Protein AF-A0A183VHH7-F1 (afdb_monomer)

Solvent-accessible surface area (backbone atoms only — not comparable to full-atom values): 6720 Å² total; per-residue (Å²): 133,84,55,69,72,58,56,54,54,64,67,49,53,68,65,68,69,68,74,70,75,83,82,77,40,69,93,67,74,29,49,81,61,81,92,48,67,65,46,45,78,46,77,46,97,66,63,45,77,55,95,91,37,80,38,47,41,40,18,42,22,71,66,38,42,33,22,50,94,50,68,63,69,62,95,68,82,64,65,44,77,82,69,70,53,64,64,51,71,81,61,70,62,100,66,100,73,85,86,68,67,52,130

Structure (mmCIF, N/CA/C/O backbone):
data_AF-A0A183VHH7-F1
#
_entry.id   AF-A0A183VHH7-F1
#
loop_
_atom_site.group_PDB
_atom_site.id
_atom_site.type_symbol
_atom_site.label_atom_id
_atom_site.label_alt_id
_atom_site.label_comp_id
_atom_site.label_asym_id
_atom_site.label_entity_id
_atom_site.label_seq_id
_atom_site.pdbx_PDB_ins_code
_atom_site.Cartn_x
_atom_site.Cartn_y
_atom_site.Cartn_z
_atom_site.occupancy
_atom_site.B_iso_or_equiv
_atom_site.auth_seq_id
_atom_site.auth_comp_id
_atom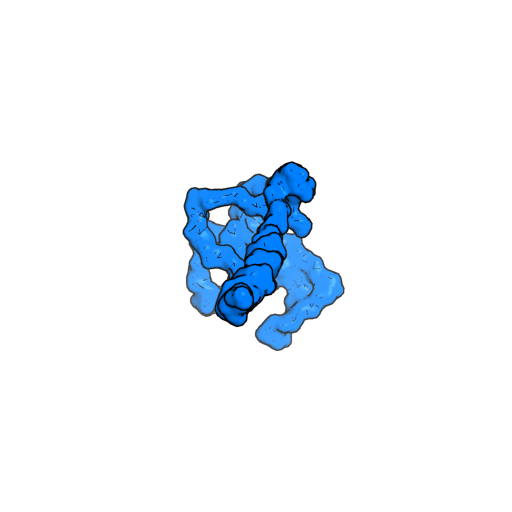_site.auth_asym_id
_atom_site.auth_atom_id
_atom_site.pdbx_PDB_model_num
ATOM 1 N N . MET A 1 1 ? 44.140 -36.915 10.347 1.00 62.25 1 MET A N 1
ATOM 2 C CA . MET A 1 1 ? 43.016 -36.505 11.218 1.00 62.25 1 MET A CA 1
ATOM 3 C C . MET A 1 1 ? 42.602 -35.110 10.780 1.00 62.25 1 MET A C 1
ATOM 5 O O . MET A 1 1 ? 43.419 -34.205 10.884 1.00 62.25 1 MET A O 1
ATOM 9 N N . LEU A 1 2 ? 41.421 -34.951 10.176 1.00 59.66 2 LEU A N 1
ATOM 10 C CA . LEU A 1 2 ? 40.955 -33.640 9.709 1.00 59.66 2 LEU A CA 1
ATOM 11 C C . LEU A 1 2 ? 40.644 -32.768 10.943 1.00 59.66 2 LEU A C 1
ATOM 13 O O . LEU A 1 2 ? 39.955 -33.252 11.844 1.00 59.66 2 LEU A O 1
ATOM 17 N N . PRO A 1 3 ? 41.158 -31.531 11.049 1.00 76.12 3 PRO A N 1
ATOM 18 C CA . PRO A 1 3 ? 40.925 -30.704 12.229 1.00 76.12 3 PRO A CA 1
ATOM 19 C C . PRO A 1 3 ? 39.436 -30.355 12.355 1.00 76.12 3 PRO A C 1
ATOM 21 O O . PRO A 1 3 ? 38.800 -29.964 11.381 1.00 76.12 3 PRO A O 1
ATOM 24 N N . TYR A 1 4 ? 38.894 -30.444 13.571 1.00 72.25 4 TYR A N 1
ATOM 25 C CA . TYR A 1 4 ? 37.475 -30.212 13.897 1.00 72.25 4 TYR A CA 1
ATOM 26 C C . TYR A 1 4 ? 36.905 -28.893 13.331 1.00 72.25 4 TYR A C 1
ATOM 28 O O . TYR A 1 4 ? 35.748 -28.828 12.927 1.00 72.25 4 TYR A O 1
ATOM 36 N N . ARG A 1 5 ? 37.743 -27.858 13.195 1.00 66.31 5 ARG A N 1
ATOM 37 C CA . ARG A 1 5 ? 37.385 -26.575 12.562 1.00 66.31 5 ARG A CA 1
ATOM 38 C C . ARG A 1 5 ? 37.021 -26.696 11.076 1.00 66.31 5 ARG A C 1
ATOM 40 O O . ARG A 1 5 ? 36.131 -25.994 10.614 1.00 66.31 5 ARG A O 1
ATOM 47 N N . VAL A 1 6 ? 37.681 -27.591 10.338 1.00 70.50 6 VAL A N 1
ATOM 48 C CA . VAL A 1 6 ? 37.395 -27.848 8.915 1.00 70.50 6 VAL A CA 1
ATOM 49 C C . VAL A 1 6 ? 36.092 -28.636 8.761 1.00 70.50 6 VAL A C 1
ATOM 51 O O . VAL A 1 6 ? 35.342 -28.392 7.823 1.00 70.50 6 VAL A O 1
ATOM 54 N N . LEU A 1 7 ? 35.777 -29.513 9.721 1.00 66.81 7 LEU A N 1
ATOM 55 C CA . LEU A 1 7 ? 34.509 -30.245 9.752 1.00 66.81 7 LEU A CA 1
ATOM 56 C C . LEU A 1 7 ? 33.309 -29.302 9.958 1.00 66.81 7 LEU A C 1
ATOM 58 O O . LEU A 1 7 ? 32.298 -29.449 9.282 1.00 66.81 7 LEU A O 1
ATOM 62 N N . ILE A 1 8 ? 33.442 -28.302 10.840 1.00 68.12 8 ILE A N 1
ATOM 63 C CA . ILE A 1 8 ? 32.396 -27.292 11.082 1.00 68.12 8 ILE A CA 1
ATOM 64 C C . ILE A 1 8 ? 32.142 -26.439 9.830 1.00 68.12 8 ILE A C 1
ATOM 66 O O . ILE A 1 8 ? 30.992 -26.204 9.470 1.00 68.12 8 ILE A O 1
ATOM 70 N N . LEU A 1 9 ? 33.200 -26.006 9.135 1.00 63.69 9 LEU A N 1
ATOM 71 C CA . LEU A 1 9 ? 33.065 -25.205 7.911 1.00 63.69 9 LEU A CA 1
ATOM 72 C C . LEU A 1 9 ? 32.412 -25.991 6.761 1.00 63.69 9 LEU A C 1
ATOM 74 O O . LEU A 1 9 ? 31.610 -25.428 6.021 1.00 63.69 9 LEU A O 1
ATOM 78 N N . LEU A 1 10 ? 32.696 -27.293 6.645 1.00 66.81 10 LEU A N 1
ATOM 79 C CA . LEU A 1 10 ? 32.041 -28.187 5.680 1.00 66.81 10 LEU A CA 1
ATOM 80 C C . LEU A 1 10 ? 30.560 -28.444 6.002 1.00 66.81 10 LEU A C 1
ATOM 82 O O . LEU A 1 10 ? 29.776 -28.668 5.087 1.00 66.81 10 LEU A O 1
ATOM 86 N N . PHE A 1 11 ? 30.166 -28.398 7.277 1.00 65.19 11 PHE A N 1
ATOM 87 C CA . PHE A 1 11 ? 28.766 -28.551 7.691 1.00 65.19 11 PHE A CA 1
ATOM 88 C C . PHE A 1 11 ? 27.926 -27.279 7.493 1.00 65.19 11 PHE A C 1
ATOM 90 O O . PHE A 1 11 ? 26.709 -27.370 7.357 1.00 65.19 11 PHE A O 1
ATOM 97 N N . LEU A 1 12 ? 28.555 -26.099 7.463 1.00 61.12 12 LEU A N 1
ATOM 98 C CA . LEU A 1 12 ? 27.876 -24.807 7.293 1.00 61.12 12 LEU A CA 1
ATOM 99 C C . LEU A 1 12 ? 27.722 -24.373 5.826 1.00 61.12 12 LEU A C 1
ATOM 101 O O . LEU A 1 12 ? 26.841 -23.571 5.525 1.00 61.12 12 LEU A O 1
ATOM 105 N N . SER A 1 13 ? 28.533 -24.898 4.902 1.00 61.06 13 SER A N 1
ATOM 106 C CA . SER A 1 13 ? 28.435 -24.561 3.476 1.00 61.06 13 SER A CA 1
ATOM 107 C C . SER A 1 13 ? 27.086 -24.899 2.814 1.00 61.06 13 SER A C 1
ATOM 109 O O . SER A 1 13 ? 26.627 -24.063 2.035 1.00 61.06 13 SER A O 1
ATOM 111 N N . PRO A 1 14 ? 26.382 -26.017 3.109 1.00 60.69 14 PRO A N 1
ATOM 112 C CA . PRO A 1 14 ? 25.078 -26.276 2.494 1.00 60.69 14 PRO A CA 1
ATOM 113 C C . PRO A 1 14 ? 23.961 -25.352 3.006 1.00 60.69 14 PRO A C 1
ATOM 115 O O . PRO A 1 14 ? 22.996 -25.138 2.280 1.00 60.69 14 PRO A O 1
ATOM 118 N N . LEU A 1 15 ? 24.083 -24.753 4.201 1.00 58.50 15 LEU A N 1
ATOM 119 C CA . LEU A 1 15 ? 23.105 -23.764 4.687 1.00 58.50 15 LEU A CA 1
ATOM 120 C C . LEU A 1 15 ? 23.189 -22.431 3.930 1.00 58.50 15 LEU A C 1
ATOM 122 O O . LEU A 1 15 ? 22.179 -21.751 3.788 1.00 58.50 15 LEU A O 1
ATOM 126 N N . ALA A 1 16 ? 24.367 -22.067 3.417 1.00 57.88 16 ALA A N 1
ATOM 127 C CA . ALA A 1 16 ? 24.545 -20.841 2.639 1.00 57.88 16 ALA A CA 1
ATOM 128 C C . ALA A 1 16 ? 23.930 -20.931 1.228 1.00 57.88 16 ALA A C 1
ATOM 130 O O . ALA A 1 16 ? 23.585 -19.904 0.652 1.00 57.88 16 ALA A O 1
ATOM 131 N N . TYR A 1 17 ? 23.754 -22.143 0.687 1.00 56.41 17 TYR A N 1
ATOM 132 C CA . TYR A 1 17 ? 23.139 -22.377 -0.627 1.00 56.41 17 TYR A CA 1
ATOM 133 C C . TYR A 1 17 ? 21.604 -22.400 -0.608 1.00 56.41 17 TYR A C 1
ATOM 135 O O . TYR A 1 17 ? 20.992 -22.473 -1.666 1.00 56.41 17 TYR A O 1
ATOM 143 N N . ALA A 1 18 ? 20.971 -22.333 0.567 1.00 56.66 18 ALA A N 1
ATOM 144 C CA . ALA A 1 18 ? 19.514 -22.410 0.693 1.00 56.66 18 ALA A CA 1
ATOM 145 C C . ALA A 1 18 ? 18.802 -21.045 0.617 1.00 56.66 18 ALA A C 1
ATOM 147 O O . ALA A 1 18 ? 17.577 -20.993 0.684 1.00 56.66 18 ALA A O 1
ATOM 148 N N . ALA A 1 19 ? 19.541 -19.941 0.480 1.00 54.84 19 ALA A N 1
ATOM 149 C CA . ALA A 1 19 ? 18.966 -18.613 0.280 1.00 54.84 19 ALA A CA 1
ATOM 150 C C . ALA A 1 19 ? 18.870 -18.292 -1.219 1.00 54.84 19 ALA A C 1
ATOM 152 O O . ALA A 1 19 ? 19.482 -17.342 -1.705 1.00 54.84 19 ALA A O 1
ATOM 153 N N . GLU A 1 20 ? 18.140 -19.115 -1.971 1.00 63.66 20 GLU A N 1
ATOM 154 C CA . GLU A 1 20 ? 17.766 -18.749 -3.333 1.00 63.66 20 GLU A CA 1
ATOM 155 C C . GLU A 1 20 ? 16.670 -17.682 -3.230 1.00 63.66 20 GLU A C 1
ATOM 157 O O . GLU A 1 20 ? 15.616 -17.905 -2.629 1.00 63.66 20 GLU A O 1
ATOM 162 N N . LEU A 1 21 ? 16.952 -16.476 -3.727 1.00 62.84 21 LEU A N 1
ATOM 163 C CA . LEU A 1 21 ? 15.930 -15.441 -3.823 1.00 62.84 21 LEU A CA 1
ATOM 164 C C . LEU A 1 21 ? 14.831 -15.960 -4.750 1.00 62.84 21 LEU A C 1
ATOM 166 O O . LEU A 1 21 ? 15.131 -16.491 -5.820 1.00 62.84 21 LEU A O 1
ATOM 170 N N . TYR A 1 22 ? 13.570 -15.792 -4.351 1.00 69.00 22 TYR A N 1
ATOM 171 C CA . TYR A 1 22 ? 12.455 -16.075 -5.247 1.00 69.00 22 TYR A CA 1
ATOM 172 C C . TYR A 1 22 ? 12.650 -15.283 -6.541 1.00 69.00 22 TYR A C 1
ATOM 174 O O . TYR A 1 22 ? 12.815 -14.060 -6.515 1.00 69.00 22 TYR A O 1
ATOM 182 N N . ARG A 1 23 ? 12.675 -16.002 -7.665 1.00 75.69 23 ARG A N 1
ATOM 183 C CA . ARG A 1 23 ? 12.723 -15.392 -8.993 1.00 75.69 23 ARG A CA 1
ATOM 184 C C . ARG A 1 23 ? 11.450 -14.565 -9.196 1.00 75.69 23 ARG A C 1
ATOM 186 O O . ARG A 1 23 ? 10.399 -14.911 -8.657 1.00 75.69 23 ARG A O 1
ATOM 193 N N . PHE A 1 24 ? 11.574 -13.473 -9.942 1.00 76.50 24 PHE A N 1
ATOM 194 C CA . PHE A 1 24 ? 10.483 -12.546 -10.229 1.00 76.50 24 PHE A CA 1
ATOM 195 C C . PHE A 1 24 ? 10.547 -12.071 -11.684 1.00 76.50 24 PHE A C 1
ATOM 197 O O . PHE A 1 24 ? 11.611 -12.114 -12.310 1.00 76.50 24 PHE A O 1
ATOM 204 N N . GLY A 1 25 ? 9.425 -11.569 -12.192 1.00 77.00 25 GLY A N 1
ATOM 205 C CA . GLY A 1 25 ? 9.301 -10.970 -13.520 1.00 77.00 25 GLY A CA 1
ATOM 206 C C . GLY A 1 25 ? 8.458 -11.800 -14.487 1.00 77.00 25 GLY A C 1
ATOM 207 O O . GLY A 1 25 ? 7.908 -12.841 -14.133 1.00 77.00 25 GLY A O 1
ATOM 208 N N . ALA A 1 26 ? 8.366 -11.337 -15.736 1.00 79.56 26 ALA A N 1
ATOM 209 C CA . ALA A 1 26 ? 7.505 -11.948 -16.754 1.00 79.56 26 ALA A CA 1
ATOM 210 C C . ALA A 1 26 ? 7.815 -13.439 -17.011 1.00 79.56 26 ALA A C 1
ATOM 212 O O . ALA A 1 26 ? 6.900 -14.218 -17.278 1.00 79.56 26 ALA A O 1
ATOM 213 N N . ASP A 1 27 ? 9.083 -13.848 -16.875 1.00 86.62 27 ASP A N 1
ATOM 214 C CA . ASP A 1 27 ? 9.518 -15.248 -17.010 1.00 86.62 27 ASP A CA 1
ATOM 215 C C . 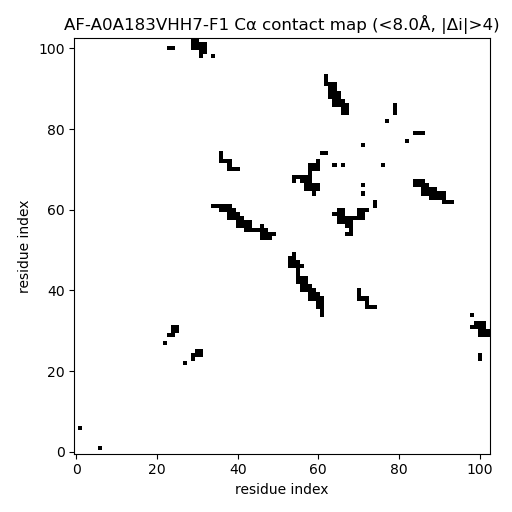ASP A 1 27 ? 8.940 -16.167 -15.916 1.00 86.62 27 ASP A C 1
ATOM 217 O O . ASP A 1 27 ? 8.845 -17.377 -16.112 1.00 86.62 27 ASP A O 1
ATOM 221 N N . GLU A 1 28 ? 8.526 -15.599 -14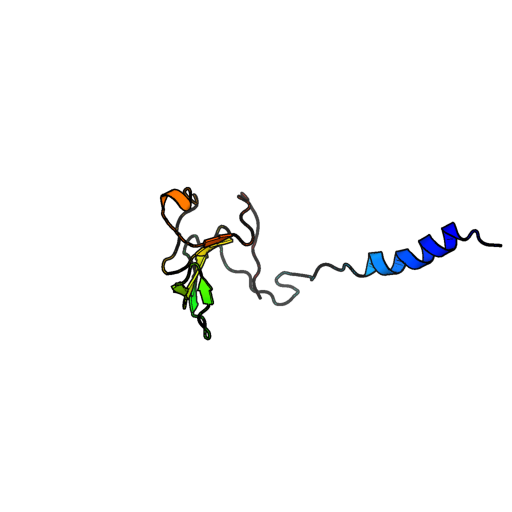.781 1.00 86.56 28 GLU A N 1
ATOM 222 C CA . GLU A 1 28 ? 7.925 -16.302 -13.640 1.00 86.56 28 GLU A CA 1
ATOM 223 C C . GLU A 1 28 ? 6.396 -16.117 -13.586 1.00 86.56 28 GLU A C 1
ATOM 225 O O . GLU A 1 28 ? 5.770 -16.382 -12.560 1.00 86.56 28 GLU A O 1
ATOM 230 N N . ALA A 1 29 ? 5.789 -15.682 -14.700 1.00 83.31 29 ALA A N 1
ATOM 231 C CA . ALA A 1 29 ? 4.362 -15.375 -14.842 1.00 83.31 29 ALA A CA 1
ATOM 232 C C . ALA A 1 29 ? 3.845 -14.247 -13.927 1.00 83.31 29 ALA A C 1
ATOM 234 O O . ALA A 1 29 ? 2.634 -14.123 -13.731 1.00 83.31 29 ALA A O 1
ATOM 235 N N . ASP A 1 30 ? 4.738 -13.404 -13.404 1.00 77.06 30 ASP A N 1
ATOM 236 C CA . ASP A 1 30 ? 4.334 -12.204 -12.680 1.00 77.06 30 ASP A CA 1
ATOM 237 C C . ASP A 1 30 ? 3.803 -11.144 -13.662 1.00 77.06 30 ASP A C 1
ATOM 239 O O . ASP A 1 30 ? 4.256 -11.031 -14.809 1.00 77.06 30 ASP A O 1
ATOM 243 N N . GLN A 1 31 ? 2.845 -10.334 -13.211 1.00 72.12 31 GLN A N 1
ATOM 244 C CA . GLN A 1 31 ? 2.265 -9.276 -14.032 1.00 72.12 31 GLN A CA 1
ATOM 245 C C . GLN A 1 31 ? 3.093 -7.989 -13.917 1.00 72.12 31 GLN A C 1
ATOM 247 O O . GLN A 1 31 ? 3.264 -7.443 -12.824 1.00 72.12 31 GLN A O 1
ATOM 252 N N . GLU A 1 32 ? 3.562 -7.462 -15.054 1.00 68.75 32 GLU A N 1
ATOM 253 C CA . GLU A 1 32 ? 4.066 -6.089 -15.126 1.00 68.75 32 GLU A CA 1
ATOM 254 C C . GLU A 1 32 ? 2.878 -5.122 -15.162 1.00 68.75 32 GLU A C 1
ATOM 256 O O . GLU A 1 32 ? 2.024 -5.184 -16.052 1.00 68.75 32 GLU A O 1
ATOM 261 N N . ILE A 1 33 ? 2.814 -4.227 -14.179 1.00 66.81 33 ILE A N 1
ATOM 262 C CA . ILE A 1 33 ? 1.786 -3.190 -14.105 1.00 66.81 33 ILE A CA 1
ATOM 263 C C . ILE A 1 33 ? 2.425 -1.877 -14.543 1.00 66.81 33 ILE A C 1
ATOM 265 O O . ILE A 1 33 ? 3.444 -1.459 -13.992 1.00 66.81 33 ILE A O 1
ATOM 269 N N . SER A 1 34 ? 1.834 -1.217 -15.545 1.00 68.56 34 SER A N 1
ATOM 270 C CA . SER A 1 34 ? 2.286 0.114 -15.955 1.00 68.56 34 SER A CA 1
ATOM 271 C C . SER A 1 34 ? 2.245 1.061 -14.763 1.00 68.56 34 SER A C 1
ATOM 273 O O . SER A 1 34 ? 1.238 1.128 -14.058 1.00 68.56 34 SER A O 1
ATOM 275 N N . PHE A 1 35 ? 3.332 1.804 -14.559 1.00 68.25 35 PHE A N 1
ATOM 276 C CA . PHE A 1 35 ? 3.391 2.789 -13.490 1.00 68.25 35 PHE A CA 1
ATOM 277 C C . PHE A 1 35 ? 2.223 3.774 -13.621 1.00 68.25 35 PHE A C 1
ATOM 279 O O . PHE A 1 35 ? 2.077 4.447 -14.644 1.00 68.25 35 PHE A O 1
ATOM 286 N N . SER A 1 36 ? 1.415 3.865 -12.570 1.00 68.88 36 SER A N 1
ATOM 287 C CA . SER A 1 36 ? 0.395 4.892 -12.414 1.00 68.88 36 SER A CA 1
ATOM 288 C C . SER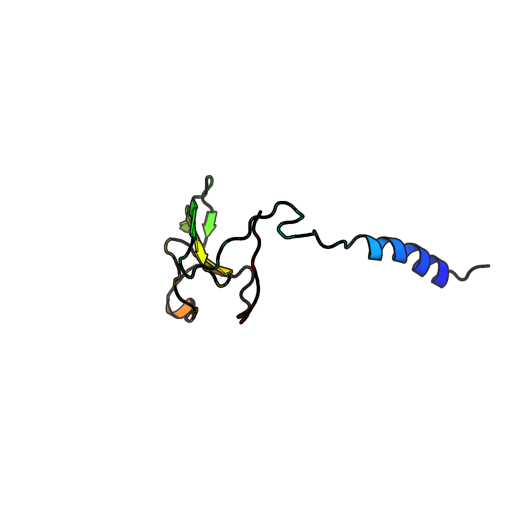 A 1 36 ? 0.597 5.577 -11.074 1.00 68.88 36 SER A C 1
ATOM 290 O O . SER A 1 36 ? 0.873 4.917 -10.079 1.00 68.88 36 SER A O 1
ATOM 292 N N . ASN A 1 37 ? 0.433 6.900 -11.049 1.00 68.44 37 ASN A N 1
ATOM 293 C CA . ASN A 1 37 ? 0.344 7.652 -9.797 1.00 68.44 37 ASN A CA 1
ATOM 294 C C . ASN A 1 37 ? -1.027 7.492 -9.126 1.00 68.44 37 ASN A C 1
ATOM 296 O O . ASN A 1 37 ? -1.215 7.988 -8.012 1.00 68.44 37 ASN A O 1
ATOM 300 N N . ASP A 1 38 ? -1.972 6.836 -9.802 1.00 71.94 38 ASP A N 1
ATOM 301 C CA . ASP A 1 38 ? -3.288 6.574 -9.255 1.00 71.94 38 ASP A CA 1
ATOM 302 C C . ASP A 1 38 ? -3.189 5.477 -8.186 1.00 71.94 38 ASP A C 1
ATOM 304 O O . ASP A 1 38 ? -2.670 4.388 -8.446 1.00 71.94 38 ASP A O 1
ATOM 308 N N . PRO A 1 39 ? -3.675 5.746 -6.972 1.00 68.88 39 PRO A N 1
ATOM 309 C CA . PRO A 1 39 ? -3.709 4.757 -5.911 1.00 68.88 39 PRO A CA 1
ATOM 310 C C . PRO A 1 39 ? -4.716 3.650 -6.241 1.00 68.88 39 PRO A C 1
ATOM 312 O O . PRO A 1 39 ? -5.838 3.922 -6.671 1.00 68.88 39 PRO A O 1
ATOM 315 N N . SER A 1 40 ? -4.321 2.400 -6.005 1.00 75.75 40 SER A N 1
ATOM 316 C CA . SER A 1 40 ? -5.176 1.223 -6.199 1.00 75.75 40 SER A CA 1
ATOM 317 C C . SER A 1 40 ? -5.866 0.843 -4.892 1.00 75.75 40 SER A C 1
ATOM 319 O O . SER A 1 40 ? -5.228 0.874 -3.840 1.00 75.75 40 SER A O 1
ATOM 321 N N . ALA A 1 41 ? -7.149 0.483 -4.949 1.00 81.50 41 ALA A N 1
ATOM 322 C CA . ALA A 1 41 ? -7.934 0.072 -3.788 1.00 81.50 41 ALA A CA 1
ATOM 323 C C . ALA A 1 41 ? -8.148 -1.447 -3.779 1.00 81.50 41 ALA A C 1
ATOM 325 O O . ALA A 1 41 ? -8.515 -2.035 -4.797 1.00 81.50 41 ALA A O 1
ATOM 326 N N . VAL A 1 42 ? -7.958 -2.070 -2.618 1.00 83.75 42 VAL A N 1
ATOM 327 C CA . VAL A 1 42 ? -8.222 -3.490 -2.375 1.00 83.75 42 VAL A CA 1
ATOM 328 C C . VAL A 1 42 ? -9.196 -3.611 -1.211 1.00 83.75 42 VAL A C 1
ATOM 330 O O . VAL A 1 42 ? -8.895 -3.190 -0.093 1.00 83.75 42 VAL A O 1
ATOM 333 N N . THR A 1 43 ? -10.362 -4.199 -1.467 1.00 87.75 43 THR A N 1
ATOM 334 C CA . THR A 1 43 ? -11.330 -4.541 -0.421 1.00 87.75 43 THR A CA 1
ATOM 335 C C . THR A 1 43 ? -10.884 -5.806 0.306 1.00 87.75 43 THR A C 1
ATOM 337 O O . THR A 1 43 ? -10.445 -6.769 -0.321 1.00 87.75 43 THR A O 1
ATOM 340 N N . LEU A 1 44 ? -10.994 -5.803 1.631 1.00 84.56 44 LEU A N 1
ATOM 341 C CA . LEU A 1 44 ? -10.651 -6.933 2.484 1.00 84.56 44 LEU A CA 1
ATOM 342 C C . LEU A 1 44 ? -11.896 -7.761 2.806 1.00 84.56 44 LEU A C 1
ATOM 344 O O . LEU A 1 44 ? -12.885 -7.224 3.302 1.00 84.56 44 LEU A O 1
ATOM 348 N N . ASP A 1 45 ? -11.813 -9.079 2.615 1.00 88.50 45 ASP A N 1
ATOM 349 C CA . ASP A 1 45 ? -12.876 -10.008 3.030 1.00 88.50 45 ASP A CA 1
ATOM 350 C C . ASP A 1 45 ? -13.046 -10.040 4.556 1.00 88.50 45 ASP A C 1
ATOM 352 O O . ASP A 1 45 ? -14.150 -10.210 5.077 1.00 88.50 45 ASP A O 1
ATOM 356 N N . VAL A 1 46 ? -11.937 -9.869 5.282 1.00 91.25 46 VAL A N 1
ATOM 357 C CA . VAL A 1 46 ? -11.905 -9.779 6.742 1.00 91.25 46 VAL A CA 1
ATOM 358 C C . VAL A 1 46 ? -11.304 -8.429 7.133 1.00 91.25 46 VAL A C 1
ATOM 360 O O . VAL A 1 46 ? -10.131 -8.188 6.838 1.00 91.25 46 VAL A O 1
ATOM 363 N N . PRO A 1 47 ? -12.069 -7.558 7.816 1.00 88.69 47 PRO A N 1
ATOM 364 C CA . PRO A 1 47 ? -11.563 -6.290 8.323 1.00 88.69 47 PRO A CA 1
ATOM 365 C C . PRO A 1 47 ? -10.345 -6.455 9.229 1.00 88.69 47 PRO A C 1
ATOM 367 O O . PRO A 1 47 ? -10.306 -7.344 10.084 1.00 88.69 47 PRO A O 1
ATOM 370 N N . ILE A 1 48 ? -9.382 -5.546 9.101 1.00 88.69 48 ILE A N 1
ATOM 371 C CA . ILE A 1 48 ? -8.245 -5.440 10.020 1.00 88.69 48 ILE A CA 1
ATOM 372 C C . ILE A 1 48 ? -8.554 -4.338 11.031 1.00 88.69 48 ILE A C 1
ATOM 374 O O . ILE A 1 48 ? -9.061 -3.281 10.665 1.00 88.69 48 ILE A O 1
ATOM 378 N N . ILE A 1 49 ? -8.230 -4.560 12.306 1.00 88.88 49 ILE A N 1
ATOM 379 C CA . ILE A 1 49 ? -8.304 -3.507 13.323 1.00 88.88 49 ILE A CA 1
ATOM 380 C C . ILE A 1 49 ? -6.969 -2.763 13.358 1.00 88.88 49 ILE A C 1
ATOM 382 O O . ILE A 1 49 ? -5.936 -3.354 13.674 1.00 88.88 49 ILE A O 1
ATOM 386 N N . TYR A 1 50 ? -6.989 -1.468 13.050 1.00 83.69 50 TYR A N 1
ATOM 387 C CA . TYR A 1 50 ? -5.819 -0.594 13.074 1.00 83.69 50 TYR A CA 1
ATOM 388 C C . TYR A 1 50 ? -6.157 0.696 13.820 1.00 83.69 50 TYR A C 1
ATOM 390 O O . TYR A 1 50 ? -7.161 1.332 13.518 1.00 83.69 50 TYR A O 1
ATOM 398 N N . PHE A 1 51 ? -5.343 1.058 14.819 1.00 85.75 51 PHE A N 1
ATOM 399 C CA . PHE A 1 51 ? -5.645 2.144 15.768 1.00 85.75 51 PHE A CA 1
ATOM 400 C C . PHE A 1 51 ? -7.078 2.091 16.323 1.00 85.75 51 PHE A C 1
ATOM 402 O O . PHE A 1 51 ? -7.771 3.098 16.369 1.00 85.75 51 PHE A O 1
ATOM 409 N N . GLU A 1 52 ? -7.517 0.898 16.738 1.00 88.25 52 GLU A N 1
ATOM 410 C CA . GLU A 1 52 ? -8.858 0.655 17.304 1.00 88.25 52 GLU A CA 1
ATOM 411 C C . GLU A 1 52 ? -10.027 0.893 16.327 1.00 88.25 52 GLU A C 1
ATOM 413 O O . GLU A 1 52 ? -11.189 0.750 16.703 1.00 88.25 52 GLU A O 1
ATOM 418 N N . GLU A 1 53 ? -9.738 1.157 15.053 1.00 87.50 53 GLU A N 1
ATOM 419 C CA . GLU A 1 53 ? -10.727 1.314 13.993 1.00 87.50 53 GLU A CA 1
ATOM 420 C C . GLU A 1 53 ? -10.717 0.106 13.048 1.00 87.50 53 GLU A C 1
ATOM 422 O O . GLU A 1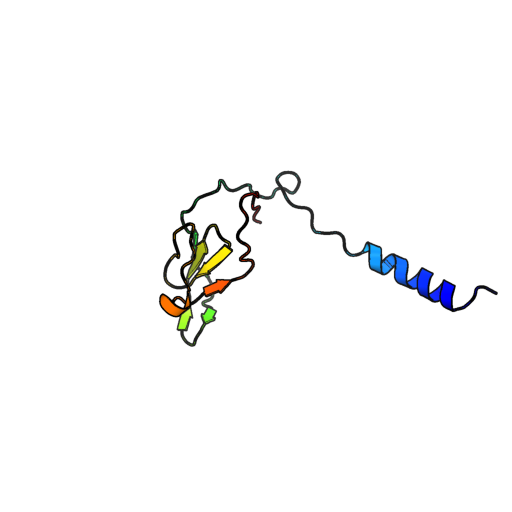 53 ? -9.662 -0.424 12.691 1.00 87.50 53 GLU A O 1
ATOM 427 N N . ALA A 1 54 ? -11.904 -0.332 12.624 1.00 91.06 54 ALA A N 1
ATOM 428 C CA . ALA A 1 54 ? -12.046 -1.388 11.627 1.00 91.06 54 ALA A CA 1
ATOM 429 C C . ALA A 1 54 ? -11.799 -0.831 10.220 1.00 91.06 54 ALA A C 1
ATOM 431 O O . ALA A 1 54 ? -12.498 0.078 9.775 1.00 91.06 54 ALA A O 1
ATOM 432 N N . GLN A 1 55 ? -10.820 -1.402 9.523 1.00 89.81 55 GLN A N 1
ATOM 433 C CA . GLN A 1 55 ? -10.433 -1.029 8.169 1.00 89.81 55 GLN A CA 1
ATOM 434 C C . GLN A 1 55 ? -10.796 -2.157 7.203 1.00 89.81 55 GLN A C 1
ATOM 436 O O . GLN A 1 55 ? -10.314 -3.284 7.337 1.00 89.81 55 GLN A O 1
ATOM 441 N N . ASN A 1 56 ? -11.640 -1.840 6.221 1.00 91.44 56 ASN A N 1
ATOM 442 C CA . ASN A 1 56 ? -12.179 -2.810 5.257 1.00 91.44 56 ASN A CA 1
ATOM 443 C C . ASN A 1 56 ? -11.580 -2.632 3.855 1.00 91.44 56 ASN A C 1
ATOM 445 O O . ASN A 1 56 ? -11.847 -3.427 2.958 1.00 91.44 56 ASN A O 1
ATOM 449 N N . GLU A 1 57 ? -10.796 -1.575 3.662 1.00 89.38 57 GLU A N 1
ATOM 450 C CA . GLU A 1 57 ? -10.178 -1.219 2.393 1.00 89.38 57 GLU A CA 1
ATOM 451 C C . GLU A 1 57 ? -8.740 -0.767 2.631 1.00 89.38 57 GLU A C 1
ATOM 453 O O . GLU A 1 57 ? -8.450 -0.013 3.567 1.00 89.38 57 GLU A O 1
ATOM 458 N N . LEU A 1 58 ? -7.854 -1.231 1.757 1.00 87.25 58 LEU A N 1
ATOM 459 C CA . LEU A 1 58 ? -6.468 -0.803 1.665 1.00 87.25 58 LEU A CA 1
ATOM 460 C C . LEU A 1 58 ? -6.281 -0.013 0.380 1.00 87.25 58 LEU A C 1
ATOM 462 O O . LEU A 1 58 ? -6.726 -0.443 -0.682 1.00 87.25 58 LEU A O 1
ATOM 466 N N . PHE A 1 59 ? -5.557 1.093 0.462 1.00 84.06 59 PHE A N 1
ATOM 467 C CA . PHE A 1 59 ? -5.113 1.839 -0.704 1.00 84.06 59 PHE A CA 1
ATOM 468 C C . PHE A 1 59 ? -3.603 1.710 -0.827 1.00 84.06 59 PHE A C 1
ATOM 470 O O . PHE A 1 59 ? -2.884 1.994 0.125 1.00 84.06 59 PHE A O 1
ATOM 477 N N . ILE A 1 60 ? -3.120 1.293 -1.991 1.00 79.31 60 ILE A N 1
ATOM 478 C CA . ILE A 1 60 ? -1.693 1.160 -2.280 1.00 79.31 60 ILE A CA 1
ATOM 479 C C . ILE A 1 60 ? -1.310 2.282 -3.234 1.00 79.31 60 ILE A C 1
ATOM 481 O O . ILE A 1 60 ? -1.812 2.355 -4.358 1.00 79.31 60 ILE A O 1
ATOM 485 N N . SER A 1 61 ? -0.433 3.170 -2.781 1.00 75.31 61 SER A N 1
ATOM 486 C CA . SER A 1 61 ? 0.141 4.217 -3.620 1.00 75.31 61 SER A CA 1
ATOM 487 C C . SER A 1 61 ? 1.332 3.692 -4.428 1.00 75.31 61 SER A C 1
ATOM 489 O O . SER A 1 61 ? 2.018 2.740 -4.046 1.00 75.31 61 SER A O 1
ATOM 491 N N . ALA A 1 62 ? 1.645 4.386 -5.521 1.00 70.81 62 ALA A N 1
ATOM 492 C CA . ALA A 1 62 ? 2.768 4.065 -6.404 1.00 70.81 62 ALA A CA 1
ATOM 493 C C . ALA A 1 62 ? 4.149 4.090 -5.716 1.00 70.81 62 ALA A C 1
ATOM 495 O O . ALA A 1 62 ? 5.104 3.493 -6.201 1.00 70.81 62 ALA A O 1
ATOM 496 N N . ASN A 1 63 ? 4.264 4.782 -4.579 1.00 69.88 63 ASN A N 1
ATOM 497 C CA . ASN A 1 63 ? 5.482 4.874 -3.769 1.00 69.88 63 ASN A CA 1
ATOM 498 C C . ASN A 1 63 ? 5.523 3.866 -2.601 1.00 69.88 63 ASN A C 1
ATOM 500 O O . ASN A 1 63 ? 6.378 3.980 -1.723 1.00 69.88 63 ASN A O 1
ATOM 504 N N . GLY A 1 64 ? 4.620 2.879 -2.587 1.00 71.12 64 GLY A N 1
ATOM 505 C CA . GLY A 1 64 ? 4.650 1.759 -1.641 1.00 71.12 64 GLY A CA 1
ATOM 506 C C . GLY A 1 64 ? 4.061 2.059 -0.261 1.00 71.12 64 GLY A C 1
ATOM 507 O O . GLY A 1 64 ? 4.268 1.278 0.673 1.00 71.12 64 GLY A O 1
ATOM 508 N N . VAL A 1 65 ? 3.335 3.172 -0.110 1.00 76.69 65 VAL A N 1
ATOM 509 C CA . VAL A 1 65 ? 2.566 3.464 1.104 1.00 76.69 65 VAL A CA 1
ATOM 510 C C . VAL A 1 65 ? 1.219 2.753 1.016 1.00 76.69 65 VAL A C 1
ATOM 512 O O . VAL A 1 65 ? 0.494 2.885 0.030 1.00 76.69 65 VAL A O 1
ATOM 515 N N . VAL A 1 66 ? 0.876 2.008 2.065 1.00 81.94 66 VAL A N 1
ATOM 516 C CA . VAL A 1 66 ? -0.450 1.408 2.223 1.00 81.94 66 VAL A CA 1
ATOM 517 C C . VAL A 1 66 ? -1.246 2.277 3.187 1.00 81.94 66 VAL A C 1
ATOM 519 O O . VAL A 1 66 ? -0.862 2.392 4.346 1.00 81.94 66 VAL A O 1
ATOM 522 N N . SER A 1 67 ? -2.330 2.903 2.739 1.00 83.25 67 SER A N 1
ATOM 523 C CA . SER A 1 67 ? -3.204 3.731 3.577 1.00 83.25 67 SER A CA 1
ATOM 524 C C . SER A 1 67 ? -4.579 3.107 3.774 1.00 83.25 67 SER A C 1
ATOM 526 O O . SER A 1 67 ? -5.001 2.227 3.024 1.00 83.25 67 SER A O 1
ATOM 528 N N . PHE A 1 68 ? -5.284 3.582 4.797 1.00 86.81 68 PHE A N 1
ATOM 529 C CA . PHE A 1 68 ? -6.631 3.131 5.135 1.00 86.81 68 PHE A CA 1
ATOM 530 C C . PHE A 1 68 ? -7.663 4.246 4.941 1.00 86.81 68 PHE A C 1
ATOM 532 O O . PHE A 1 68 ? -7.352 5.426 5.124 1.00 86.81 68 PHE A O 1
ATOM 539 N N . GLY A 1 69 ? -8.892 3.877 4.566 1.00 78.69 69 GLY A N 1
ATOM 540 C CA . GLY A 1 69 ? -10.058 4.768 4.454 1.00 78.69 69 GLY A CA 1
ATOM 541 C C . GLY A 1 69 ? -10.026 5.783 3.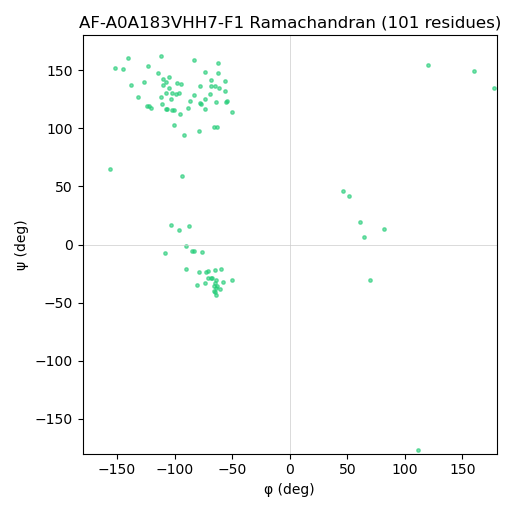303 1.00 78.69 69 GLY A C 1
ATOM 542 O O . GLY A 1 69 ? -11.075 6.127 2.762 1.00 78.69 69 GLY A O 1
ATOM 543 N N . ARG A 1 70 ? -8.843 6.254 2.894 1.00 80.94 70 ARG A N 1
ATOM 544 C CA . ARG A 1 70 ? -8.655 7.095 1.711 1.00 80.94 70 ARG A CA 1
ATOM 545 C C . ARG A 1 70 ? -7.331 6.803 1.002 1.00 80.94 70 ARG A C 1
ATOM 547 O O . ARG A 1 70 ? -6.342 6.469 1.665 1.00 80.94 70 ARG A O 1
ATOM 554 N N . PRO A 1 71 ? -7.276 7.015 -0.319 1.00 80.31 71 PRO A N 1
ATOM 555 C CA . PRO A 1 71 ? -6.029 6.970 -1.058 1.00 80.31 71 PRO A CA 1
ATOM 556 C C . PRO A 1 71 ? -5.093 8.130 -0.700 1.00 80.31 71 PRO A C 1
ATOM 558 O O . PRO A 1 71 ? -5.532 9.275 -0.573 1.00 80.31 71 PRO A O 1
ATOM 561 N N . ILE A 1 72 ? -3.790 7.850 -0.622 1.00 75.94 72 ILE A N 1
ATOM 562 C CA . ILE A 1 72 ? -2.739 8.876 -0.645 1.00 75.94 72 ILE A CA 1
ATOM 563 C C . ILE A 1 72 ? -2.242 8.994 -2.087 1.00 75.94 72 ILE A C 1
ATOM 565 O O . ILE A 1 72 ? -1.644 8.062 -2.622 1.00 75.94 72 ILE A O 1
ATOM 569 N N . ALA A 1 73 ? -2.511 10.135 -2.719 1.00 67.88 73 ALA A N 1
ATOM 570 C CA . ALA A 1 73 ? -2.088 10.423 -4.086 1.00 67.88 73 ALA A CA 1
ATOM 571 C C . ALA A 1 73 ? -0.917 11.413 -4.104 1.00 67.88 73 ALA A C 1
ATOM 573 O O . ALA A 1 73 ? -0.885 12.365 -3.323 1.00 67.88 73 ALA A O 1
ATOM 574 N N . GLY A 1 74 ? -0.003 11.226 -5.056 1.00 63.97 74 GLY A N 1
ATOM 575 C CA . GLY A 1 74 ? 1.062 12.178 -5.367 1.00 63.97 74 GLY A CA 1
ATOM 576 C C . GLY A 1 74 ? 2.482 11.619 -5.203 1.00 63.9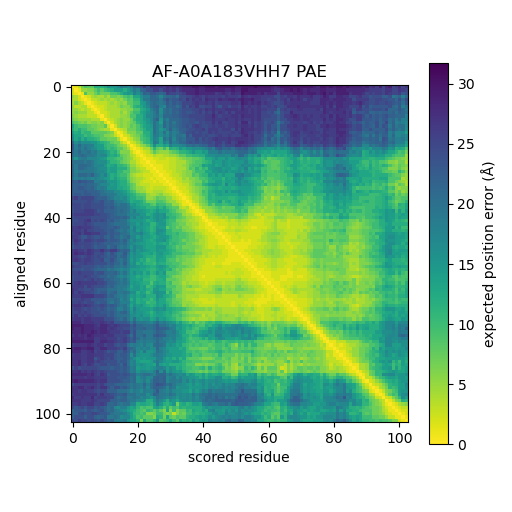7 74 GLY A C 1
ATOM 577 O O . GLY A 1 74 ? 2.700 10.682 -4.433 1.00 63.97 74 GLY A O 1
ATOM 578 N N . PRO A 1 75 ? 3.457 12.194 -5.933 1.00 56.91 75 PRO A N 1
ATOM 579 C CA . PRO A 1 75 ? 4.856 11.760 -5.896 1.00 56.91 75 PRO A CA 1
ATOM 580 C C . PRO A 1 75 ? 5.519 12.053 -4.543 1.00 56.91 75 PRO A C 1
ATOM 582 O O . PRO A 1 75 ? 6.401 11.312 -4.115 1.00 56.91 75 PRO A O 1
ATOM 585 N N . ASP A 1 76 ? 5.048 13.092 -3.851 1.00 60.81 76 ASP A N 1
ATOM 586 C CA . ASP A 1 76 ? 5.552 13.519 -2.553 1.00 60.81 76 ASP A CA 1
ATOM 587 C C . ASP A 1 76 ? 4.620 13.019 -1.447 1.00 60.81 76 ASP A C 1
ATOM 589 O O . ASP A 1 76 ? 3.555 13.596 -1.205 1.00 60.81 76 ASP A O 1
ATOM 593 N N . VAL A 1 77 ? 5.027 11.962 -0.739 1.00 59.62 77 VAL A N 1
ATOM 594 C CA . VAL A 1 77 ? 4.398 11.619 0.544 1.00 59.62 77 VAL A CA 1
ATOM 595 C C . VAL A 1 77 ? 4.718 12.757 1.508 1.00 59.62 77 VAL A C 1
ATOM 597 O O . VAL A 1 77 ? 5.830 12.858 2.032 1.00 59.62 77 VAL A O 1
ATOM 600 N N . LYS A 1 78 ? 3.756 13.656 1.726 1.00 63.47 78 LYS A N 1
ATOM 601 C CA . LYS A 1 78 ? 3.857 14.650 2.797 1.00 63.47 78 LYS A CA 1
ATOM 602 C C . LYS A 1 78 ? 3.919 13.927 4.140 1.00 63.47 78 LYS A C 1
ATOM 604 O O . LYS A 1 78 ? 3.482 12.787 4.269 1.00 63.47 78 LYS A O 1
ATOM 609 N N . ASN A 1 79 ? 4.482 14.594 5.146 1.00 68.06 79 ASN A N 1
ATOM 610 C CA . ASN A 1 79 ? 4.594 14.041 6.492 1.00 68.06 79 ASN A CA 1
ATO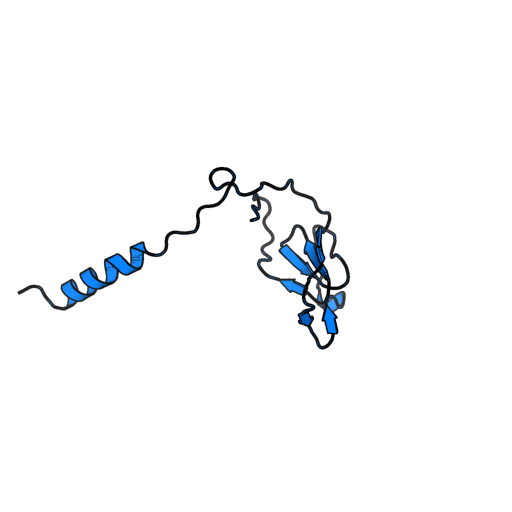M 611 C C . ASN A 1 79 ? 3.226 13.491 6.965 1.00 68.06 79 ASN A C 1
ATOM 613 O O . ASN A 1 79 ? 2.272 14.251 7.134 1.00 68.06 79 ASN A O 1
ATOM 617 N N . LEU A 1 80 ? 3.147 12.167 7.144 1.00 68.62 80 LEU A N 1
ATOM 618 C CA . LEU A 1 80 ? 1.894 11.449 7.403 1.00 68.62 80 LEU A CA 1
ATOM 619 C C . LEU A 1 80 ? 1.248 11.853 8.736 1.00 68.62 80 LEU A C 1
ATOM 621 O O . LEU A 1 80 ? 0.020 11.902 8.827 1.00 68.62 80 LEU A O 1
ATOM 625 N N . ASP A 1 81 ? 2.060 12.231 9.730 1.00 68.25 81 ASP A N 1
ATOM 626 C CA . ASP A 1 81 ? 1.573 12.741 11.017 1.00 68.25 81 ASP A CA 1
ATOM 627 C C . ASP A 1 81 ? 0.854 14.083 10.843 1.00 68.25 81 ASP A C 1
ATOM 629 O O . ASP A 1 81 ? -0.195 14.326 11.442 1.00 68.25 81 ASP A O 1
ATOM 633 N N . THR A 1 82 ? 1.387 14.950 9.976 1.00 70.38 82 THR A N 1
ATOM 634 C CA . THR A 1 82 ? 0.782 16.253 9.662 1.00 70.38 82 THR A CA 1
ATOM 635 C C . THR A 1 82 ? -0.576 16.075 8.989 1.00 70.38 82 THR A C 1
ATOM 637 O O . THR A 1 82 ? -1.510 16.826 9.267 1.00 70.38 82 THR A O 1
ATOM 640 N N . GLU A 1 83 ? -0.711 15.060 8.135 1.00 69.56 83 GLU A N 1
ATOM 641 C CA . GLU A 1 83 ? -1.963 14.763 7.435 1.00 69.56 83 GLU A CA 1
ATOM 642 C C . GLU A 1 83 ? -2.946 13.907 8.242 1.00 69.56 83 GLU A C 1
ATOM 644 O O . GLU A 1 83 ? -4.083 13.711 7.798 1.00 69.56 83 GLU A O 1
ATOM 649 N N . ARG A 1 84 ? -2.530 13.435 9.428 1.00 72.00 84 ARG A N 1
ATOM 650 C CA . ARG A 1 84 ? -3.277 12.497 10.279 1.00 72.00 84 ARG A CA 1
ATOM 651 C C . ARG A 1 84 ? -3.735 11.264 9.502 1.00 72.00 84 ARG A C 1
ATOM 653 O O . ARG A 1 84 ? -4.877 10.827 9.636 1.00 72.00 84 ARG A O 1
ATOM 660 N N . THR A 1 85 ? -2.855 10.736 8.657 1.00 70.81 85 THR A N 1
ATOM 661 C CA . THR A 1 85 ? -3.176 9.588 7.811 1.00 70.81 85 THR A CA 1
ATOM 662 C C . THR A 1 85 ? -2.564 8.322 8.391 1.00 70.81 85 THR A C 1
ATOM 664 O O . THR A 1 85 ? -1.346 8.167 8.430 1.00 70.81 85 THR A O 1
ATOM 667 N N . SER A 1 86 ? -3.429 7.396 8.795 1.00 73.38 86 SER A N 1
ATOM 668 C CA . SER A 1 86 ? -3.067 6.028 9.158 1.00 73.38 86 SER A CA 1
ATOM 669 C C . SER A 1 86 ? -2.513 5.277 7.945 1.00 73.38 86 SER A C 1
ATOM 671 O O . SER A 1 86 ? -3.200 5.161 6.925 1.00 73.38 86 SER A O 1
ATOM 673 N N . ALA A 1 87 ? -1.289 4.756 8.051 1.00 70.12 87 ALA A N 1
ATOM 674 C CA . ALA A 1 87 ? -0.642 4.022 6.969 1.00 70.12 87 ALA A CA 1
ATOM 675 C C . ALA A 1 87 ? 0.373 2.981 7.469 1.00 70.12 87 ALA A C 1
ATOM 677 O O . ALA A 1 87 ? 1.011 3.152 8.507 1.00 70.12 87 ALA A O 1
ATOM 678 N N . ILE A 1 88 ? 0.557 1.920 6.683 1.00 67.62 88 ILE A N 1
ATOM 679 C CA . ILE A 1 88 ? 1.636 0.942 6.815 1.00 67.62 88 ILE A CA 1
ATOM 680 C C . ILE A 1 88 ? 2.638 1.194 5.680 1.00 67.62 88 ILE A C 1
ATOM 682 O O . ILE A 1 88 ? 2.316 1.057 4.501 1.00 67.62 88 ILE A O 1
ATOM 686 N N . ALA A 1 89 ? 3.873 1.559 6.025 1.00 62.06 89 ALA A N 1
ATOM 687 C CA . ALA A 1 89 ? 4.955 1.739 5.059 1.00 62.06 89 ALA A CA 1
ATOM 688 C C . ALA A 1 89 ? 5.735 0.426 4.908 1.00 62.06 89 ALA A C 1
ATOM 690 O O . ALA A 1 89 ? 6.632 0.143 5.700 1.00 62.06 89 ALA A O 1
ATOM 691 N N . VAL A 1 90 ? 5.372 -0.394 3.919 1.00 56.09 90 VAL A N 1
ATOM 692 C CA . VAL A 1 90 ? 5.956 -1.740 3.781 1.00 56.09 90 VAL A CA 1
ATOM 693 C C . VAL A 1 90 ? 7.333 -1.683 3.105 1.00 56.09 90 VAL A C 1
ATOM 695 O O . VAL A 1 90 ? 8.226 -2.406 3.525 1.00 56.09 90 VAL A O 1
ATOM 698 N N . PHE A 1 91 ? 7.555 -0.772 2.147 1.00 54.66 91 PHE A N 1
ATOM 699 C CA . PHE A 1 91 ? 8.860 -0.532 1.504 1.00 54.66 91 PHE A CA 1
ATOM 700 C C . PHE A 1 91 ? 8.944 0.887 0.910 1.00 54.66 91 PHE A C 1
ATOM 702 O O . PHE A 1 91 ? 9.036 1.065 -0.302 1.00 54.66 91 PHE A O 1
ATOM 709 N N . TYR A 1 92 ? 8.908 1.925 1.751 1.00 51.53 92 TYR A N 1
ATOM 710 C CA . TYR A 1 92 ? 9.160 3.288 1.271 1.00 51.53 92 TYR A CA 1
ATOM 711 C C . TYR A 1 92 ? 10.667 3.513 1.093 1.00 51.53 92 TYR A C 1
ATOM 713 O O . TYR A 1 92 ? 11.388 3.809 2.047 1.00 51.53 92 TYR A O 1
ATOM 721 N N . VAL A 1 93 ? 11.145 3.378 -0.142 1.00 50.44 93 VAL A N 1
ATOM 722 C CA . VAL A 1 93 ? 12.416 3.960 -0.581 1.00 50.44 93 VAL A CA 1
ATOM 723 C C . VAL A 1 93 ? 12.089 4.861 -1.768 1.00 50.44 93 VAL A C 1
ATOM 725 O O . VAL A 1 93 ? 11.580 4.353 -2.768 1.00 50.44 93 VAL A O 1
ATOM 728 N N . PRO A 1 94 ? 12.356 6.177 -1.701 1.00 50.97 94 PRO A N 1
ATOM 729 C CA . PRO A 1 94 ? 12.230 7.033 -2.870 1.00 50.97 94 PRO A CA 1
ATOM 730 C C . PRO A 1 94 ? 13.243 6.552 -3.915 1.00 50.97 94 PRO A C 1
ATOM 732 O O . PRO A 1 94 ? 14.441 6.808 -3.799 1.00 50.97 94 PRO A O 1
ATOM 735 N N . THR A 1 95 ? 12.778 5.798 -4.909 1.00 51.53 95 THR A N 1
ATOM 736 C CA . THR A 1 95 ? 13.604 5.337 -6.026 1.00 51.53 95 THR A CA 1
ATOM 737 C C . THR A 1 95 ? 13.213 6.122 -7.271 1.00 51.53 95 THR A C 1
ATOM 739 O O . THR A 1 95 ? 12.039 6.277 -7.588 1.00 51.53 95 THR A O 1
ATOM 742 N N . SER A 1 96 ? 14.203 6.666 -7.977 1.00 51.00 96 SER A N 1
ATOM 743 C CA . SER A 1 96 ? 14.013 7.389 -9.241 1.00 51.00 96 SER A CA 1
ATOM 744 C C . SER A 1 96 ? 14.032 6.459 -10.465 1.00 51.00 96 SER A C 1
ATOM 746 O O . SER A 1 96 ? 14.192 6.925 -11.592 1.00 51.00 96 SER A O 1
ATOM 748 N N . GLY A 1 97 ? 13.877 5.145 -10.260 1.00 49.81 97 GLY A N 1
ATOM 749 C CA . GLY A 1 97 ? 13.857 4.140 -11.319 1.00 49.81 97 GLY A CA 1
ATOM 750 C C . GLY A 1 97 ? 13.718 2.713 -10.781 1.00 49.81 97 GLY A C 1
ATOM 751 O O . GLY A 1 97 ? 14.409 2.336 -9.836 1.00 49.81 97 GLY A O 1
ATOM 752 N N . GLY A 1 98 ? 12.831 1.932 -11.402 1.00 54.66 98 GLY A N 1
ATOM 753 C CA . G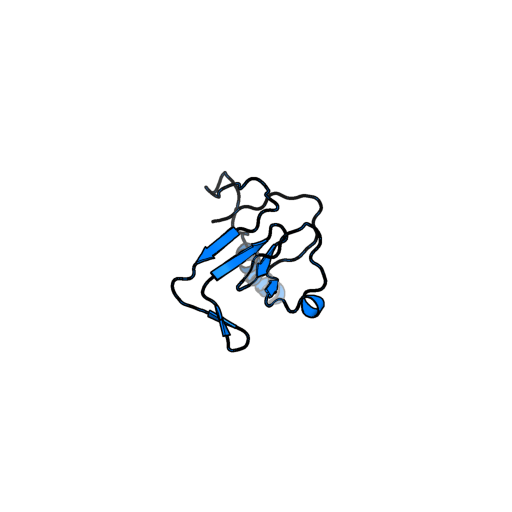LY A 1 98 ? 12.575 0.522 -11.100 1.00 54.66 98 GLY A CA 1
ATOM 754 C C . GLY A 1 98 ? 11.210 0.069 -11.631 1.00 54.66 98 GLY A C 1
ATOM 755 O O . GLY A 1 98 ? 10.285 0.874 -11.709 1.00 54.66 98 GLY A O 1
ATOM 756 N N . THR A 1 99 ? 11.089 -1.207 -12.000 1.00 53.41 99 THR A N 1
ATOM 757 C CA . THR A 1 99 ? 9.807 -1.843 -12.351 1.00 53.41 99 THR A CA 1
ATOM 758 C C . THR A 1 99 ? 9.348 -2.682 -11.165 1.00 53.41 99 THR A C 1
ATOM 760 O O . THR A 1 99 ? 10.134 -3.467 -10.631 1.00 53.41 99 THR A O 1
ATOM 763 N N . VAL A 1 100 ? 8.094 -2.511 -10.743 1.00 55.78 100 VAL A N 1
ATOM 764 C CA . VAL A 1 100 ? 7.485 -3.293 -9.659 1.00 55.78 100 VAL A CA 1
ATOM 765 C C . VAL A 1 100 ? 6.647 -4.412 -10.274 1.00 55.78 100 VAL A C 1
ATOM 767 O O . VAL A 1 100 ? 5.822 -4.158 -11.149 1.00 55.78 100 VAL A O 1
ATOM 770 N N . TYR A 1 101 ? 6.865 -5.641 -9.807 1.00 49.91 101 TYR A N 1
ATOM 771 C CA . TYR A 1 101 ? 6.103 -6.827 -10.200 1.00 49.91 101 TYR A CA 1
ATOM 772 C C . TYR A 1 101 ? 5.234 -7.286 -9.026 1.00 49.91 101 TYR A C 1
ATOM 774 O O . TYR A 1 101 ? 5.671 -7.218 -7.874 1.00 49.91 101 TYR A O 1
ATOM 782 N N . TYR A 1 102 ? 4.018 -7.746 -9.318 1.00 51.28 102 TYR A N 1
ATOM 783 C CA . TYR A 1 102 ? 3.053 -8.234 -8.328 1.00 51.28 102 TYR A CA 1
ATOM 784 C C . TYR A 1 102 ? 2.641 -9.676 -8.652 1.00 51.28 102 TYR A C 1
ATOM 786 O O . TYR A 1 102 ? 2.677 -10.085 -9.816 1.00 51.28 102 TYR A O 1
ATOM 794 N N . ARG A 1 103 ? 2.231 -10.418 -7.618 1.00 52.47 103 ARG A N 1
ATOM 795 C CA . ARG A 1 103 ? 1.669 -11.771 -7.699 1.00 52.47 103 ARG A CA 1
ATOM 796 C C . ARG A 1 103 ? 0.301 -11.816 -7.040 1.00 52.47 103 ARG A C 1
ATOM 798 O O . ARG A 1 103 ? 0.166 -11.178 -5.972 1.00 52.47 103 ARG A O 1
#

Foldseek 3Di:
DPDPVVVVVVVCVVVVVPPDPPDDDVVVVWDFDPQDLDWDKDAAPAWDQDPNDTFGMWTAGSQQKIWGPDHDGDLDPDDCVVVVTDIDRPDRDSDPDDTDTDD

Organism: Toxocara canis (NCBI:txid6265)

Mean predicted aligned error: 13.48 Å

Radius of gyration: 21.07 Å; Cα contacts (8 Å, |Δi|>4): 130; chains: 1; bounding box: 56×53×34 Å

pLDDT: mean 70.69, std 11.87, range [49.81, 91.44]

Nearest PDB structures (foldseek):
  5fl2-assembly1_K  TM=6.990E-01  e=7.847E+00  Escherichia coli K-12
  6q7m-assembly1_Z  TM=6.234E-01  e=9.451E+00  Escherichia coli
  3npf-assembly1_B  TM=1.713E-01  e=8.349E+00  Bacteroides ovatus ATCC 8483

Secondary structure (DSSP, 8-state):
---HHHHHHHHHHHHHTT-PPPP-SGGGTPEEPPP-SSPEEEEEEEEEEETTEEEEEEEE-TTSEEEESS---SSS---HHHHT--EEESS----SS---EE-

Sequence (103 aa):
MLPYRVLILLFLSPLAYAAELYRFGADEADQEISFSNDPSAVTLDVPIIYFEEAQNELFISANGVVSFGRPIAGPDVKNLDTERTSAIAVFYVPTSGGTVYYR